Protein AF-A0ABD5DXE0-F1 (afdb_monomer_lite)

Organism: Acinetobacter baumannii (NCBI:txid470)

InterPro domains:
  IPR021844 Integrating conjugative element protein, PFL4704 [PF11920] (1-83)

Foldseek 3Di:
DEQQQAQWDKDFDPVCVVQWDWDTDDRDIDIDGPHWDPWGWMWTAGPPQRDTDIDTDTDDDDDDDDDYHYDDDDDDDPDPDPDDDD

Structure (mmCIF, N/CA/C/O backbone):
data_AF-A0ABD5DXE0-F1
#
_entry.id   AF-A0ABD5DXE0-F1
#
loop_
_atom_site.group_PDB
_atom_site.id
_atom_site.type_symbol
_atom_site.label_atom_id
_atom_site.label_alt_id
_atom_site.label_comp_id
_atom_site.label_asym_id
_atom_site.label_entity_id
_atom_site.label_seq_id
_atom_site.pdbx_PDB_ins_code
_atom_site.Cartn_x
_atom_site.Cartn_y
_atom_site.Cartn_z
_atom_site.occupancy
_atom_site.B_iso_or_equiv
_atom_site.auth_seq_id
_atom_site.auth_comp_id
_atom_site.auth_asym_id
_atom_site.auth_atom_id
_atom_site.pdbx_PDB_model_num
ATOM 1 N N . ILE A 1 1 ? 1.481 -8.202 4.195 1.00 89.56 1 ILE A N 1
ATOM 2 C CA . ILE A 1 1 ? 2.555 -7.849 3.222 1.00 89.56 1 ILE A CA 1
ATOM 3 C C . ILE A 1 1 ? 2.029 -8.177 1.836 1.00 89.56 1 ILE A C 1
ATOM 5 O O . ILE A 1 1 ? 1.376 -9.205 1.712 1.00 89.56 1 ILE A O 1
ATOM 9 N N . VAL A 1 2 ? 2.281 -7.338 0.835 1.00 92.44 2 VAL A N 1
ATOM 10 C CA . VAL A 1 2 ? 1.917 -7.590 -0.564 1.00 92.44 2 VAL A CA 1
ATOM 11 C C . VAL A 1 2 ? 3.199 -7.695 -1.387 1.00 92.44 2 VAL A C 1
ATOM 13 O O . VAL A 1 2 ? 3.920 -6.713 -1.529 1.00 92.44 2 VAL A O 1
ATOM 16 N N . PHE A 1 3 ? 3.505 -8.877 -1.913 1.00 93.62 3 PHE A N 1
ATOM 17 C CA . PHE A 1 3 ? 4.590 -9.071 -2.872 1.00 93.62 3 PHE A CA 1
ATOM 18 C C . PHE A 1 3 ? 4.110 -8.638 -4.255 1.00 93.62 3 PHE A C 1
ATOM 20 O O . PHE A 1 3 ? 3.123 -9.172 -4.761 1.00 93.62 3 PHE A O 1
ATOM 27 N N . VAL A 1 4 ? 4.789 -7.652 -4.832 1.00 91.25 4 VAL A N 1
ATOM 28 C CA . VAL A 1 4 ? 4.462 -7.078 -6.146 1.00 91.25 4 VAL A CA 1
ATOM 29 C C . VAL A 1 4 ? 5.479 -7.515 -7.200 1.00 91.25 4 VAL A C 1
ATOM 31 O O . VAL A 1 4 ? 5.172 -7.486 -8.388 1.00 91.25 4 VAL A O 1
ATOM 34 N N . ASP A 1 5 ? 6.678 -7.910 -6.755 1.00 91.06 5 ASP A N 1
ATOM 35 C CA . ASP A 1 5 ? 7.827 -8.280 -7.588 1.00 91.06 5 ASP A CA 1
ATOM 36 C C . ASP A 1 5 ? 8.233 -7.162 -8.577 1.00 91.06 5 ASP A C 1
ATOM 38 O O . ASP A 1 5 ? 8.867 -7.414 -9.596 1.00 91.06 5 ASP A O 1
ATOM 42 N N . LYS A 1 6 ? 7.872 -5.908 -8.253 1.00 89.19 6 LYS A N 1
ATOM 43 C CA . LYS A 1 6 ? 8.167 -4.680 -9.010 1.00 89.19 6 LYS A CA 1
ATOM 44 C C . LYS A 1 6 ? 8.463 -3.522 -8.064 1.00 89.19 6 LYS A C 1
ATOM 46 O O . LYS A 1 6 ? 7.943 -3.475 -6.944 1.00 89.19 6 LYS A O 1
ATOM 51 N N . ASN A 1 7 ? 9.255 -2.557 -8.519 1.00 91.94 7 ASN A N 1
ATOM 52 C CA . ASN A 1 7 ? 9.481 -1.319 -7.778 1.00 91.94 7 ASN A CA 1
ATOM 53 C C . ASN A 1 7 ? 8.274 -0.397 -7.948 1.00 91.94 7 ASN A C 1
ATOM 55 O O . ASN A 1 7 ? 8.087 0.190 -9.008 1.00 91.94 7 ASN A O 1
ATOM 59 N N . VAL A 1 8 ? 7.459 -0.254 -6.900 1.00 95.31 8 VAL A N 1
ATOM 60 C CA . VAL A 1 8 ? 6.242 0.562 -6.962 1.00 95.31 8 VAL A CA 1
ATOM 61 C C . VAL A 1 8 ? 6.290 1.769 -6.040 1.00 95.31 8 VAL A C 1
ATOM 63 O O . VAL A 1 8 ? 6.785 1.695 -4.911 1.00 95.31 8 VAL A O 1
ATOM 66 N N . ARG A 1 9 ? 5.685 2.871 -6.484 1.00 95.75 9 ARG A N 1
ATOM 67 C CA . ARG A 1 9 ? 5.224 3.939 -5.586 1.00 95.75 9 ARG A CA 1
ATOM 68 C C . ARG A 1 9 ? 3.766 3.702 -5.213 1.00 95.75 9 ARG A C 1
ATOM 70 O O . ARG A 1 9 ? 2.994 3.205 -6.032 1.00 95.75 9 ARG A O 1
ATOM 77 N N . VAL A 1 10 ? 3.391 4.079 -3.993 1.00 96.50 10 VAL A N 1
ATOM 78 C CA . VAL A 1 10 ? 2.025 3.898 -3.487 1.00 96.50 10 VAL A CA 1
ATOM 79 C C . VAL A 1 10 ? 1.338 5.249 -3.330 1.00 96.50 10 VAL A C 1
ATOM 81 O O . VAL A 1 10 ? 1.783 6.088 -2.551 1.00 96.50 10 VAL A O 1
ATOM 84 N N . GLY A 1 11 ? 0.251 5.450 -4.070 1.00 96.12 11 GLY A N 1
ATOM 85 C CA . GLY A 1 11 ? -0.706 6.530 -3.859 1.00 96.12 11 GLY A CA 1
ATOM 86 C C . GLY A 1 11 ? -1.840 6.061 -2.951 1.00 96.12 11 GLY A C 1
ATOM 87 O O . GLY A 1 11 ? -2.337 4.943 -3.099 1.00 96.12 11 GLY A O 1
ATOM 88 N N . PHE A 1 12 ? -2.250 6.907 -2.010 1.00 94.94 12 PHE A N 1
ATOM 89 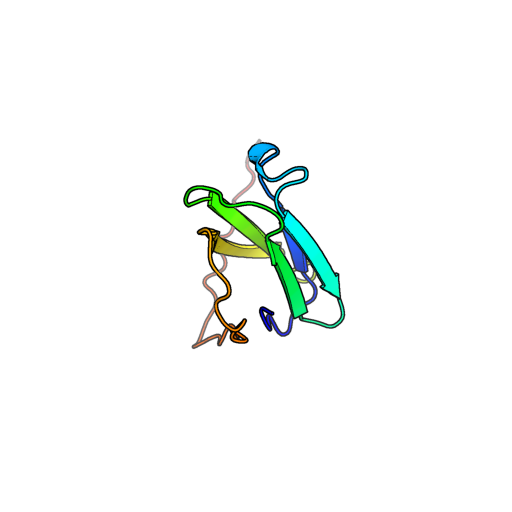C CA . PHE A 1 12 ? -3.331 6.601 -1.080 1.00 94.94 12 PHE A CA 1
ATOM 90 C C . PHE A 1 12 ? -4.099 7.870 -0.685 1.00 94.94 12 PHE A C 1
ATOM 92 O O . PHE A 1 12 ? -3.531 8.966 -0.700 1.00 94.94 12 PHE A O 1
ATOM 99 N N . PRO A 1 13 ? -5.396 7.757 -0.358 1.00 94.25 13 PRO A N 1
ATOM 100 C CA . PRO A 1 13 ? -6.202 8.909 0.015 1.00 94.25 13 PRO A CA 1
ATOM 101 C C . PRO A 1 13 ? -5.816 9.441 1.397 1.00 94.25 13 PRO A C 1
ATOM 103 O O . PRO A 1 13 ? -5.509 8.681 2.315 1.00 94.25 13 PRO A O 1
ATOM 106 N N . ALA A 1 14 ? -5.924 10.761 1.577 1.00 93.62 14 ALA A N 1
ATOM 107 C CA . ALA A 1 14 ? -5.593 11.438 2.835 1.00 93.62 14 ALA A CA 1
ATOM 108 C C . ALA A 1 14 ? -6.412 10.939 4.042 1.00 93.62 14 ALA A C 1
ATOM 110 O O . ALA A 1 14 ? -5.995 11.104 5.184 1.00 93.62 14 ALA A O 1
ATOM 111 N N . THR A 1 15 ? -7.554 10.286 3.807 1.00 92.50 15 THR A N 1
ATOM 112 C CA . THR A 1 15 ? -8.370 9.639 4.846 1.00 92.50 15 THR A CA 1
ATOM 113 C C . THR A 1 15 ? -7.648 8.506 5.576 1.00 92.50 15 THR A C 1
ATOM 115 O O . THR A 1 15 ? -8.087 8.122 6.658 1.00 92.50 15 THR A O 1
ATOM 118 N N . LEU A 1 16 ? -6.568 7.966 5.001 1.00 94.75 16 LEU A N 1
ATOM 119 C CA . LEU A 1 16 ? -5.717 6.955 5.630 1.00 94.75 16 LEU A CA 1
ATOM 120 C C . LEU A 1 16 ? -4.566 7.540 6.458 1.00 94.75 16 LEU A C 1
ATOM 122 O O . LEU A 1 16 ? -3.853 6.783 7.119 1.00 94.75 16 LEU A O 1
ATOM 126 N N . ASN A 1 17 ? -4.379 8.864 6.463 1.00 93.62 17 ASN A N 1
ATOM 127 C CA . ASN A 1 17 ? -3.334 9.503 7.259 1.00 93.62 17 ASN A CA 1
ATOM 128 C C . ASN A 1 17 ? -3.510 9.161 8.743 1.00 93.62 17 ASN A C 1
ATOM 130 O O . ASN A 1 17 ? -4.573 9.381 9.317 1.00 93.62 17 ASN A O 1
ATOM 134 N N . GLY A 1 18 ? -2.465 8.603 9.355 1.00 92.50 18 GLY A N 1
ATOM 135 C CA . GLY A 1 18 ? -2.477 8.166 10.755 1.00 92.50 18 GLY A CA 1
ATOM 136 C C . GLY A 1 18 ? -3.186 6.831 11.014 1.00 92.50 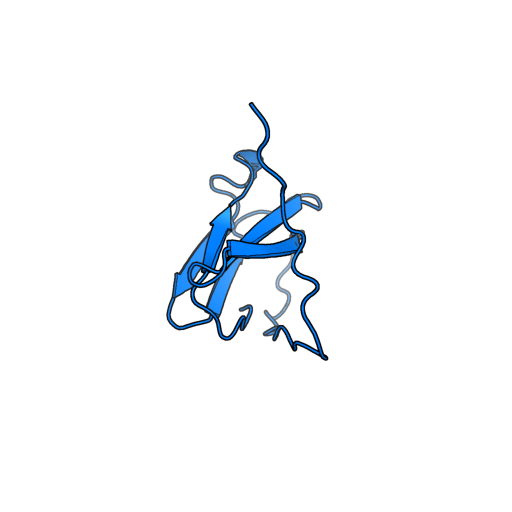18 GLY A C 1
ATOM 137 O O . GLY A 1 18 ? -2.892 6.199 12.019 1.00 92.50 18 GLY A O 1
ATOM 138 N N . LYS A 1 19 ? -4.037 6.357 10.096 1.00 93.94 19 LYS A N 1
ATOM 139 C CA . LYS A 1 19 ? -4.781 5.090 10.231 1.00 93.94 19 LYS A CA 1
ATOM 140 C C . LYS A 1 19 ? -4.051 3.891 9.659 1.00 93.94 19 LYS A C 1
ATOM 142 O O . LYS A 1 19 ? -4.343 2.753 10.017 1.00 93.94 19 LYS A O 1
ATOM 147 N N . MET A 1 20 ? -3.142 4.134 8.723 1.00 93.75 20 MET A N 1
ATOM 148 C CA . MET A 1 20 ? -2.413 3.086 8.036 1.00 93.75 20 MET A CA 1
ATOM 149 C C . MET A 1 20 ? -0.985 3.534 7.751 1.00 93.75 20 MET A C 1
ATOM 151 O O . MET A 1 20 ? -0.748 4.622 7.223 1.00 93.75 20 MET A O 1
ATOM 155 N N . ARG A 1 21 ? -0.025 2.670 8.069 1.00 94.19 21 ARG A N 1
ATOM 156 C CA . ARG A 1 21 ? 1.363 2.800 7.639 1.00 94.19 21 ARG A CA 1
ATOM 157 C C . ARG A 1 21 ? 1.570 1.999 6.364 1.00 94.19 21 ARG A C 1
ATOM 159 O O . ARG A 1 21 ? 1.189 0.831 6.275 1.00 94.19 21 ARG A O 1
ATOM 166 N N . ILE A 1 22 ? 2.203 2.645 5.393 1.00 94.50 22 ILE A N 1
ATOM 167 C CA . ILE A 1 22 ? 2.527 2.064 4.095 1.00 94.50 22 ILE A CA 1
ATOM 168 C C . ILE A 1 22 ? 4.019 2.253 3.849 1.00 94.50 22 ILE A C 1
ATOM 170 O O . ILE A 1 22 ? 4.539 3.360 3.990 1.00 94.50 22 ILE A O 1
ATOM 174 N N . GLN A 1 23 ? 4.705 1.177 3.473 1.00 94.31 23 GLN A N 1
ATOM 175 C CA . GLN A 1 23 ? 6.102 1.222 3.040 1.00 94.31 23 GLN A CA 1
ATOM 176 C C . GLN A 1 23 ? 6.278 0.369 1.787 1.00 94.31 23 GLN A C 1
ATOM 178 O O . GLN A 1 23 ? 5.738 -0.730 1.711 1.00 94.31 23 GLN A O 1
ATOM 183 N N . SER A 1 24 ? 7.043 0.860 0.816 1.00 93.62 24 SER A N 1
ATOM 184 C CA . SER A 1 24 ? 7.409 0.116 -0.393 1.00 93.62 24 SER A CA 1
ATOM 185 C C . SER A 1 24 ? 8.920 -0.080 -0.406 1.00 93.62 24 SER A C 1
ATOM 187 O O . SER A 1 24 ? 9.661 0.898 -0.293 1.00 93.62 24 SER A O 1
ATOM 189 N N . SER A 1 25 ? 9.379 -1.329 -0.473 1.00 92.62 25 SER A N 1
ATOM 190 C CA . SER A 1 25 ? 10.806 -1.663 -0.504 1.00 92.62 25 SER A CA 1
ATOM 191 C C . SER A 1 25 ? 11.033 -3.061 -1.076 1.00 92.62 25 SER A C 1
ATOM 193 O O . SER A 1 25 ? 10.304 -3.995 -0.740 1.00 92.62 25 SER A O 1
ATOM 195 N N . GLY A 1 26 ? 12.052 -3.208 -1.930 1.00 89.00 26 GLY A N 1
ATOM 196 C CA . GLY A 1 26 ? 12.530 -4.508 -2.414 1.00 89.00 26 GLY A CA 1
ATOM 197 C C . GLY A 1 26 ? 11.468 -5.363 -3.115 1.00 89.00 26 GLY A C 1
ATOM 198 O O . GLY A 1 26 ? 11.425 -6.569 -2.897 1.00 89.00 26 GLY A O 1
ATOM 199 N N . GLY A 1 27 ? 10.575 -4.750 -3.899 1.00 89.88 27 GLY A N 1
ATOM 200 C CA . GLY A 1 27 ? 9.504 -5.471 -4.601 1.00 89.88 27 GLY A CA 1
ATOM 201 C C . GLY A 1 27 ? 8.293 -5.849 -3.737 1.00 89.88 27 GLY A C 1
ATOM 202 O O . GLY A 1 27 ? 7.406 -6.569 -4.203 1.00 89.88 27 GLY A O 1
ATOM 203 N N . ALA A 1 28 ? 8.228 -5.378 -2.489 1.00 93.56 28 ALA A N 1
ATOM 204 C CA . ALA A 1 28 ? 7.118 -5.625 -1.577 1.00 93.56 28 ALA A CA 1
ATOM 205 C C . ALA A 1 28 ? 6.523 -4.323 -1.027 1.00 93.56 28 ALA A C 1
ATOM 207 O O . ALA A 1 28 ? 7.225 -3.340 -0.777 1.00 93.56 28 ALA A O 1
ATOM 208 N N . VAL A 1 29 ? 5.213 -4.352 -0.783 1.00 95.19 29 VAL A N 1
ATOM 209 C CA . VAL A 1 29 ? 4.462 -3.298 -0.102 1.00 95.19 29 VAL A CA 1
ATOM 210 C C . VAL A 1 29 ? 4.011 -3.807 1.265 1.00 95.19 29 VAL A C 1
ATOM 212 O O . VAL A 1 29 ? 3.277 -4.790 1.401 1.00 95.19 29 VAL A O 1
ATOM 215 N N . TYR A 1 30 ? 4.459 -3.121 2.306 1.00 93.56 30 TYR A N 1
ATOM 216 C CA . TYR A 1 30 ? 4.105 -3.376 3.691 1.00 93.56 30 TYR A CA 1
ATOM 217 C C . TYR A 1 30 ? 2.926 -2.489 4.058 1.00 93.56 30 TYR A C 1
ATOM 219 O O . TYR A 1 30 ? 2.979 -1.270 3.915 1.00 93.56 30 TYR A O 1
ATOM 227 N N . LEU A 1 31 ? 1.858 -3.135 4.508 1.00 93.62 31 LEU A N 1
ATOM 228 C CA . LEU A 1 31 ? 0.587 -2.526 4.856 1.00 93.62 31 LEU A CA 1
ATOM 229 C C . LEU A 1 31 ? 0.314 -2.868 6.318 1.00 93.62 31 LEU A C 1
ATOM 231 O O . LEU A 1 31 ? 0.173 -4.047 6.648 1.00 93.62 31 LEU A O 1
ATOM 235 N N . GLN A 1 32 ? 0.273 -1.853 7.176 1.00 92.25 32 GLN A N 1
ATOM 236 C CA . GLN A 1 32 ? -0.045 -2.001 8.593 1.00 92.25 32 GLN A CA 1
ATOM 237 C C . GLN A 1 32 ? -1.168 -1.030 8.946 1.00 92.25 32 GLN A C 1
ATOM 239 O O . GLN A 1 32 ? -0.980 0.183 8.894 1.00 92.25 32 GLN A O 1
ATOM 244 N N . ALA A 1 33 ? -2.339 -1.565 9.280 1.00 92.56 33 ALA A N 1
ATOM 245 C CA . ALA A 1 33 ? -3.434 -0.773 9.821 1.00 92.56 33 ALA A CA 1
ATOM 246 C C . ALA A 1 33 ? -3.174 -0.489 11.307 1.00 92.56 33 ALA A C 1
ATOM 248 O O . ALA A 1 33 ? -2.840 -1.402 12.060 1.00 92.56 33 ALA A O 1
ATOM 249 N N . GLU A 1 34 ? -3.321 0.771 11.699 1.00 92.62 34 GLU A N 1
ATOM 250 C CA . GLU A 1 34 ? -3.268 1.243 13.088 1.00 92.62 34 GLU A CA 1
ATOM 251 C C . GLU A 1 34 ? -4.687 1.471 13.640 1.00 92.62 34 GLU A C 1
ATOM 253 O O . GLU A 1 34 ? -4.917 1.351 14.839 1.00 92.62 34 GLU A O 1
ATOM 258 N N . GLU A 1 35 ? -5.653 1.752 12.756 1.00 93.25 35 GLU A N 1
ATOM 259 C CA . GLU A 1 35 ? -7.072 1.937 13.076 1.00 93.25 35 GLU A CA 1
ATOM 260 C C . GLU A 1 35 ? -7.964 1.241 12.040 1.00 93.25 35 GLU A C 1
ATOM 262 O O . GLU A 1 35 ? -7.557 1.027 10.894 1.00 93.25 35 GLU A O 1
ATOM 267 N N . ALA A 1 36 ? -9.209 0.935 12.414 1.00 93.56 36 ALA A N 1
ATOM 268 C CA . ALA A 1 36 ? -10.223 0.474 11.473 1.00 93.56 36 ALA A CA 1
ATOM 269 C C . ALA A 1 36 ? -10.609 1.573 10.462 1.00 93.56 36 ALA A C 1
ATOM 271 O O . ALA A 1 36 ? -10.683 2.767 10.776 1.00 93.56 36 ALA A O 1
ATOM 272 N N . PHE A 1 37 ? -10.892 1.167 9.224 1.00 95.31 37 PHE A N 1
ATOM 273 C CA . PHE A 1 37 ? -11.323 2.070 8.158 1.00 95.31 37 PHE A CA 1
ATOM 274 C C . PHE A 1 37 ? -12.166 1.336 7.101 1.00 95.31 37 PHE A C 1
ATOM 276 O O . PHE A 1 37 ? -11.944 0.146 6.848 1.00 95.31 37 PHE A O 1
ATOM 283 N N . PRO A 1 38 ? -13.131 2.032 6.463 1.00 95.44 38 PRO A N 1
ATOM 284 C CA . PRO A 1 38 ? -13.940 1.452 5.395 1.00 95.44 38 PRO A CA 1
ATOM 285 C C . PRO A 1 38 ? -13.094 1.155 4.154 1.00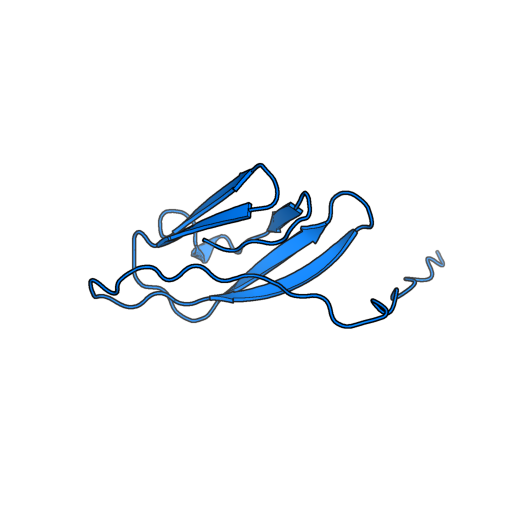 95.44 38 PRO A C 1
ATOM 287 O O . PRO A 1 38 ? -11.999 1.690 4.005 1.00 95.44 38 PRO A O 1
ATOM 290 N N . VAL A 1 39 ? -13.631 0.347 3.234 1.00 96.25 39 VAL A N 1
ATOM 291 C CA . VAL A 1 39 ? -12.958 0.017 1.969 1.00 96.25 39 VAL A CA 1
ATOM 292 C C . VAL A 1 39 ? -12.458 1.281 1.272 1.00 96.25 39 VAL A C 1
ATOM 294 O O . VAL A 1 39 ? -13.204 2.238 1.059 1.00 96.25 39 VAL A O 1
ATOM 297 N N . THR A 1 40 ? -11.182 1.273 0.914 1.00 96.06 40 THR A N 1
ATOM 298 C CA . THR A 1 40 ? -10.512 2.379 0.247 1.00 96.06 40 THR A CA 1
ATOM 299 C C . THR A 1 40 ? -9.479 1.860 -0.740 1.00 96.06 40 THR A C 1
ATOM 301 O O . THR A 1 40 ? -8.940 0.768 -0.572 1.00 96.06 40 THR A O 1
ATOM 304 N N . ARG A 1 41 ? -9.201 2.641 -1.781 1.00 96.81 41 ARG A N 1
ATOM 305 C CA . ARG A 1 41 ? -8.354 2.223 -2.896 1.00 96.81 41 ARG A CA 1
ATOM 306 C C . ARG A 1 41 ? -6.930 2.732 -2.734 1.00 96.81 41 ARG A C 1
ATOM 308 O O . ARG A 1 41 ? -6.705 3.940 -2.668 1.00 96.81 41 ARG A O 1
ATOM 315 N N . LEU A 1 42 ? -5.975 1.810 -2.738 1.00 96.56 42 LEU A N 1
ATOM 316 C CA . LEU A 1 42 ? -4.557 2.090 -2.924 1.00 96.56 42 LEU A CA 1
ATOM 317 C C . LEU A 1 42 ? -4.205 1.988 -4.406 1.00 96.56 42 LEU A C 1
ATOM 319 O O . LEU A 1 42 ? -4.720 1.136 -5.131 1.00 96.56 42 LEU A O 1
ATOM 323 N N . GLN A 1 43 ? -3.293 2.847 -4.839 1.00 96.31 43 GLN A N 1
ATOM 324 C CA . GLN A 1 43 ? -2.744 2.841 -6.185 1.00 96.31 43 GLN A CA 1
ATOM 325 C C . GLN A 1 43 ? -1.273 2.453 -6.108 1.00 96.31 43 GLN A C 1
ATOM 327 O O . GLN A 1 43 ? -0.459 3.215 -5.593 1.00 96.31 43 GLN A O 1
ATOM 332 N N . LEU A 1 44 ? -0.925 1.288 -6.637 1.00 95.62 44 LEU A N 1
ATOM 333 C CA . LEU A 1 44 ? 0.459 0.865 -6.801 1.00 95.62 44 LEU A CA 1
ATOM 334 C C . LEU A 1 44 ? 0.840 1.165 -8.246 1.00 95.62 44 LEU A C 1
ATOM 336 O O . LEU A 1 44 ? 0.225 0.635 -9.168 1.00 95.62 44 LEU A O 1
ATOM 340 N N . GLN A 1 45 ? 1.819 2.041 -8.434 1.00 96.00 45 GLN A N 1
ATOM 341 C CA . GLN A 1 45 ? 2.327 2.361 -9.759 1.00 96.00 45 GLN A CA 1
ATOM 342 C C . GLN A 1 45 ? 3.739 1.828 -9.915 1.00 96.00 45 GLN A C 1
ATOM 344 O O . GLN A 1 45 ? 4.623 2.230 -9.152 1.00 96.00 45 GLN A O 1
ATOM 349 N N . ASP A 1 46 ? 3.930 0.969 -10.910 1.00 94.06 46 ASP A N 1
ATOM 350 C CA . ASP A 1 46 ? 5.248 0.508 -11.329 1.00 94.06 46 ASP A CA 1
ATOM 351 C C . ASP A 1 46 ? 6.084 1.697 -11.817 1.00 94.06 46 ASP A C 1
ATOM 353 O O . ASP A 1 46 ? 5.646 2.504 -12.643 1.00 94.06 46 ASP A O 1
ATOM 357 N N . LEU A 1 47 ? 7.279 1.831 -11.251 1.00 93.69 47 LEU A N 1
ATOM 358 C CA . LEU A 1 47 ? 8.228 2.880 -11.596 1.00 93.69 47 LEU A CA 1
ATOM 359 C C . LEU A 1 47 ? 8.941 2.610 -12.926 1.00 93.69 47 LEU A C 1
ATOM 361 O O . LEU A 1 47 ? 9.487 3.552 -13.496 1.00 93.69 47 LEU A O 1
ATOM 365 N N . GLU A 1 48 ? 8.938 1.370 -13.421 1.00 91.75 48 GLU A N 1
ATOM 366 C CA . GLU A 1 48 ? 9.612 1.004 -14.671 1.00 91.75 48 GLU A CA 1
ATOM 367 C C . GLU A 1 48 ? 8.773 1.355 -15.903 1.00 91.75 48 GLU A C 1
ATOM 369 O O . GLU A 1 48 ? 9.270 1.990 -16.832 1.00 91.75 48 GLU A O 1
ATOM 374 N N . ASN A 1 49 ? 7.495 0.969 -15.916 1.00 90.12 49 ASN A N 1
ATOM 375 C CA . ASN A 1 49 ? 6.623 1.097 -17.092 1.00 90.12 49 ASN A CA 1
ATOM 376 C C . ASN A 1 49 ? 5.366 1.958 -16.850 1.00 90.12 49 ASN A C 1
ATOM 378 O O . ASN A 1 49 ? 4.597 2.202 -17.779 1.00 90.12 49 ASN A O 1
ATOM 382 N N . GLY A 1 50 ? 5.146 2.431 -15.619 1.00 91.88 50 GLY A N 1
ATOM 383 C CA . GLY A 1 50 ? 3.981 3.234 -15.256 1.00 91.88 50 GLY A CA 1
ATOM 384 C C . GLY A 1 50 ? 2.680 2.447 -15.071 1.00 91.88 50 GLY A C 1
ATOM 385 O O . GLY A 1 50 ? 1.646 3.086 -14.859 1.00 91.88 50 GLY A O 1
ATOM 386 N N . GLU A 1 51 ? 2.714 1.112 -15.132 1.00 92.38 51 GLU A N 1
ATOM 387 C CA . GLU A 1 51 ? 1.563 0.234 -14.919 1.00 92.38 51 GLU A CA 1
ATOM 388 C C . GLU A 1 51 ? 0.881 0.535 -13.588 1.00 92.38 51 GLU A C 1
ATOM 390 O O . GLU A 1 51 ? 1.529 0.787 -12.568 1.00 92.38 51 GLU A O 1
ATOM 395 N N . LEU A 1 52 ? -0.451 0.501 -13.616 1.00 93.38 52 L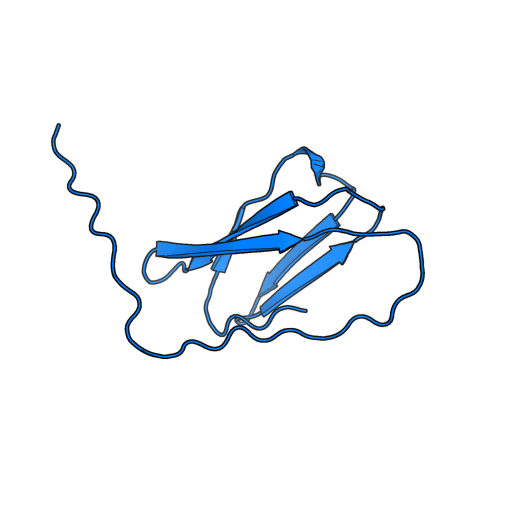EU A N 1
ATOM 396 C CA . LEU A 1 52 ? -1.284 0.834 -12.479 1.00 93.38 52 LEU A CA 1
ATOM 397 C C . LEU A 1 52 ? -2.019 -0.386 -11.945 1.00 93.38 52 LEU A C 1
ATOM 399 O O . LEU A 1 52 ? -2.831 -0.988 -12.644 1.00 93.38 52 LEU A O 1
ATOM 403 N N . ILE A 1 53 ? -1.805 -0.677 -10.669 1.00 91.94 53 ILE A N 1
ATOM 404 C CA . ILE A 1 53 ? -2.522 -1.712 -9.935 1.00 91.94 53 ILE A CA 1
ATOM 405 C C . ILE A 1 53 ? -3.378 -1.014 -8.884 1.00 91.94 53 ILE A C 1
ATOM 407 O O . ILE A 1 53 ? -2.881 -0.240 -8.062 1.00 91.94 53 ILE A O 1
ATOM 411 N N . LEU A 1 54 ? -4.679 -1.284 -8.917 1.00 94.88 54 LEU A N 1
ATOM 412 C CA . LEU A 1 54 ? -5.638 -0.752 -7.957 1.00 94.88 54 LEU A CA 1
ATOM 413 C C . LEU A 1 54 ? -5.958 -1.834 -6.930 1.00 94.88 54 LEU A C 1
ATOM 415 O O . LEU A 1 54 ? -6.427 -2.911 -7.293 1.00 94.88 54 LEU A O 1
ATOM 419 N N . LEU A 1 55 ? -5.696 -1.543 -5.659 1.00 93.50 55 LEU A N 1
ATOM 420 C CA . LEU A 1 55 ? -5.904 -2.473 -4.556 1.00 93.50 55 LEU A CA 1
ATOM 421 C C . LEU A 1 55 ? -6.885 -1.869 -3.555 1.00 93.50 55 LEU A C 1
ATOM 423 O O . LEU A 1 55 ? -6.552 -0.919 -2.849 1.00 93.50 55 LEU A O 1
ATOM 427 N N . ASP A 1 56 ? -8.082 -2.439 -3.478 1.00 94.88 56 ASP A N 1
ATOM 428 C CA . ASP A 1 56 ? -9.067 -2.055 -2.472 1.00 94.88 56 ASP A CA 1
ATOM 429 C C . ASP A 1 56 ? -8.753 -2.760 -1.143 1.00 94.88 56 ASP A C 1
ATOM 431 O O . ASP A 1 56 ? -8.608 -3.981 -1.088 1.00 94.88 56 ASP A O 1
ATOM 435 N N . VAL A 1 57 ? -8.621 -1.981 -0.069 1.00 93.50 57 VAL A N 1
ATOM 436 C CA . VAL A 1 57 ? -8.256 -2.443 1.277 1.00 93.50 57 VAL A CA 1
ATOM 437 C C . VAL A 1 57 ? -9.235 -1.909 2.314 1.00 93.50 57 VAL A C 1
ATOM 439 O O . VAL A 1 57 ? -9.750 -0.802 2.189 1.00 93.50 57 VAL A O 1
ATOM 442 N N . SER A 1 58 ? -9.461 -2.672 3.377 1.00 94.31 58 SER A N 1
ATOM 443 C CA . SER A 1 58 ? -10.222 -2.254 4.559 1.00 94.31 58 SER A CA 1
ATOM 444 C C . SER A 1 58 ? -9.560 -2.802 5.814 1.00 94.31 58 SER A C 1
ATOM 446 O O . SER A 1 58 ? -8.918 -3.851 5.749 1.00 94.31 58 SER A O 1
ATOM 448 N N . ALA A 1 59 ? -9.778 -2.152 6.953 1.00 93.31 59 ALA A N 1
ATOM 449 C CA . ALA A 1 59 ? -9.377 -2.672 8.255 1.00 93.31 59 ALA A CA 1
ATOM 450 C C . ALA A 1 59 ? -10.576 -2.705 9.203 1.00 93.31 59 ALA A C 1
ATOM 452 O O . ALA A 1 59 ? -11.397 -1.789 9.209 1.00 93.31 59 ALA A O 1
ATOM 453 N N . GLN A 1 60 ? -10.662 -3.764 10.002 1.00 91.50 60 GLN A N 1
ATOM 454 C CA . GLN A 1 60 ? -11.688 -3.959 11.024 1.00 91.50 60 GLN A CA 1
ATOM 455 C C . GLN A 1 60 ? -11.004 -4.186 12.370 1.00 91.50 60 GLN A C 1
ATOM 457 O O . GLN A 1 60 ? -9.886 -4.703 12.414 1.00 91.50 60 GLN A O 1
ATOM 462 N N . ASP A 1 61 ? -11.680 -3.822 13.457 1.00 86.62 61 ASP A N 1
ATOM 463 C CA . ASP A 1 61 ? -11.169 -4.063 14.802 1.00 86.62 61 ASP A CA 1
ATOM 464 C C . ASP A 1 61 ? -11.055 -5.567 15.076 1.00 86.62 61 ASP A C 1
ATOM 466 O O . ASP A 1 61 ? -11.989 -6.339 14.860 1.00 86.62 61 ASP A O 1
ATOM 470 N N . GLY A 1 62 ? -9.892 -5.987 15.571 1.00 78.75 62 GLY A N 1
ATOM 471 C CA . GLY A 1 62 ? -9.612 -7.384 15.884 1.00 78.75 62 GLY A CA 1
ATOM 472 C C . GLY A 1 62 ? -8.162 -7.762 15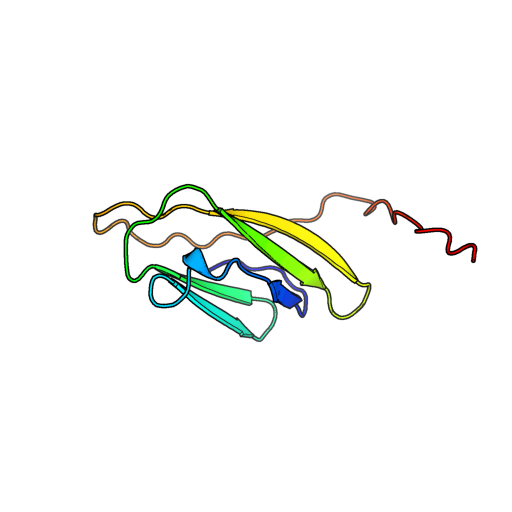.602 1.00 78.75 62 GLY A C 1
ATOM 473 O O . GLY A 1 62 ? -7.477 -7.150 14.788 1.00 78.75 62 GLY A O 1
ATOM 474 N N . LYS A 1 63 ? -7.669 -8.795 16.289 1.00 64.44 63 LYS A N 1
ATOM 475 C CA . LYS A 1 63 ? -6.335 -9.359 16.039 1.00 64.44 63 LYS A CA 1
ATOM 476 C C . LYS A 1 63 ? -6.448 -10.517 15.054 1.00 64.44 63 LYS A C 1
ATOM 478 O O . LYS A 1 63 ? -6.398 -11.677 15.453 1.00 64.44 63 LYS A O 1
ATOM 483 N N . ALA A 1 64 ? -6.630 -10.199 13.777 1.00 68.00 64 ALA A N 1
ATOM 484 C CA . ALA A 1 64 ? -6.434 -11.183 12.720 1.00 68.00 64 ALA A CA 1
ATOM 485 C C . ALA A 1 64 ? -4.929 -11.382 12.487 1.00 68.00 64 ALA A C 1
ATOM 487 O O . ALA A 1 64 ? -4.154 -10.422 12.518 1.00 68.00 64 ALA A O 1
ATOM 488 N N . ALA A 1 65 ? -4.508 -12.627 12.262 1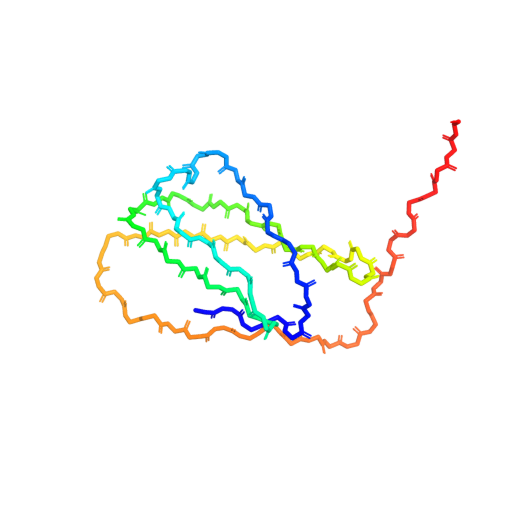.00 76.12 65 ALA A N 1
ATOM 489 C CA . ALA A 1 65 ? -3.160 -12.886 11.780 1.00 76.12 65 ALA A CA 1
ATOM 490 C C . ALA A 1 65 ? -2.993 -12.224 10.404 1.00 76.12 65 ALA A C 1
ATOM 492 O O . ALA A 1 65 ? -3.866 -12.336 9.545 1.00 76.12 65 ALA A O 1
ATOM 493 N N . LEU A 1 66 ? -1.888 -11.505 10.202 1.00 78.69 66 LEU A N 1
ATOM 494 C CA . LEU A 1 66 ? -1.596 -10.892 8.911 1.00 78.69 66 LEU A CA 1
ATOM 495 C C . LEU A 1 66 ? -1.129 -11.969 7.933 1.00 78.69 66 LEU A C 1
ATOM 497 O O . LEU A 1 66 ? -0.061 -12.554 8.115 1.00 78.69 66 LEU A O 1
ATOM 501 N N . GLU A 1 67 ? -1.898 -12.183 6.871 1.00 84.25 67 GLU A N 1
ATOM 502 C CA . GLU A 1 67 ? -1.533 -13.107 5.800 1.00 84.25 67 GLU A CA 1
ATOM 503 C C . GLU A 1 67 ? -0.796 -12.371 4.665 1.00 84.25 67 GLU A C 1
ATOM 505 O O . GLU A 1 67 ? -1.192 -11.269 4.260 1.00 84.25 67 GLU A O 1
ATOM 510 N N . PRO A 1 68 ? 0.320 -12.918 4.150 1.00 86.81 68 PRO A N 1
ATOM 511 C CA . PRO A 1 68 ? 0.974 -12.367 2.973 1.00 86.81 68 PRO A CA 1
ATOM 512 C C . PRO A 1 68 ? 0.152 -12.603 1.701 1.00 86.81 68 PRO A C 1
ATOM 514 O O . PRO A 1 68 ? -0.353 -13.696 1.468 1.00 86.81 68 PRO A O 1
ATOM 517 N N . VAL A 1 69 ? 0.101 -11.596 0.832 1.00 89.06 69 VAL A N 1
ATOM 518 C CA . VAL A 1 69 ? -0.510 -11.663 -0.502 1.00 89.06 69 VAL A CA 1
ATOM 519 C C . VAL A 1 69 ? 0.596 -11.534 -1.545 1.00 89.06 69 VAL A C 1
ATOM 521 O O . VAL A 1 69 ? 1.531 -10.760 -1.352 1.00 89.06 69 VAL A O 1
ATOM 524 N N . ARG A 1 70 ? 0.508 -12.265 -2.658 1.00 88.81 70 ARG A N 1
ATOM 525 C CA . ARG A 1 70 ? 1.396 -12.097 -3.818 1.00 88.81 70 ARG A CA 1
ATOM 526 C C . ARG A 1 70 ? 0.564 -11.782 -5.050 1.00 88.81 70 ARG A C 1
ATOM 528 O O . ARG A 1 70 ? -0.392 -12.496 -5.342 1.00 88.81 70 ARG A O 1
ATOM 535 N N . LEU A 1 71 ? 0.944 -10.734 -5.769 1.00 84.12 71 LEU A N 1
ATOM 536 C CA . LEU A 1 71 ? 0.385 -10.427 -7.078 1.00 84.12 71 LEU A CA 1
ATOM 537 C C . LEU A 1 71 ? 1.060 -11.325 -8.116 1.00 84.12 71 LEU A C 1
ATOM 539 O O . LEU A 1 71 ? 2.282 -11.328 -8.240 1.00 84.12 71 LEU A O 1
ATOM 543 N N . VAL A 1 72 ? 0.260 -12.112 -8.834 1.00 86.25 72 VAL A N 1
ATOM 544 C CA . VAL A 1 72 ? 0.729 -13.011 -9.892 1.00 86.25 72 VAL A CA 1
ATOM 545 C C . VAL A 1 72 ? 0.188 -12.500 -11.220 1.00 86.25 72 VAL A C 1
ATOM 547 O O . VAL A 1 72 ? -1.022 -12.376 -11.389 1.00 86.25 72 VAL A O 1
ATOM 550 N N . TYR A 1 73 ? 1.083 -12.207 -12.159 1.00 74.94 73 TYR A N 1
ATOM 551 C CA . TYR A 1 73 ? 0.714 -11.769 -13.502 1.00 74.94 73 TYR A CA 1
ATOM 552 C C . TYR A 1 73 ? 0.514 -12.991 -14.398 1.00 74.94 73 TYR A C 1
ATOM 554 O O . TYR A 1 73 ? 1.424 -13.804 -14.560 1.00 74.94 73 TYR A O 1
ATOM 562 N N . SER A 1 74 ? -0.671 -13.124 -14.991 1.00 64.62 74 SER A N 1
ATOM 563 C CA . SER A 1 74 ? -0.972 -14.148 -15.992 1.00 64.62 74 SER A CA 1
ATOM 564 C C . SER A 1 74 ? -1.121 -13.500 -17.370 1.00 64.62 74 SER A C 1
ATOM 566 O O . SER A 1 74 ? -2.198 -13.013 -17.697 1.00 64.62 74 SER A O 1
ATOM 568 N N . GLY A 1 75 ? -0.060 -13.513 -18.182 1.00 64.88 75 GLY A N 1
ATOM 569 C CA . GLY A 1 75 ? -0.122 -13.067 -19.582 1.00 64.88 75 GLY A CA 1
ATOM 570 C C . GLY A 1 75 ? -0.360 -11.564 -19.796 1.00 64.88 75 GLY A C 1
ATOM 571 O O . GLY A 1 75 ? -0.537 -10.809 -18.849 1.00 64.88 75 GLY A O 1
ATOM 572 N N . GLU A 1 76 ? -0.274 -11.148 -21.063 1.00 52.91 76 GLU A N 1
ATOM 573 C CA . GLU A 1 76 ? 0.036 -9.795 -21.558 1.00 52.91 76 GLU A CA 1
ATOM 574 C C . GLU A 1 76 ? -0.724 -8.646 -20.860 1.00 52.91 76 GLU A C 1
ATOM 576 O O . GLU A 1 76 ? -1.941 -8.500 -20.977 1.00 52.91 76 GLU A O 1
ATOM 581 N N . VAL A 1 77 ? 0.026 -7.796 -20.145 1.00 55.41 77 VAL A N 1
ATOM 582 C CA . VAL A 1 77 ? -0.465 -6.532 -19.583 1.00 55.41 77 VAL A CA 1
ATOM 583 C C . VAL A 1 77 ? -0.853 -5.628 -20.751 1.00 55.41 77 VAL A C 1
ATOM 585 O O . VAL A 1 77 ? 0.010 -5.097 -21.452 1.00 55.41 77 VAL A O 1
ATOM 588 N N . ALA A 1 78 ? -2.155 -5.460 -20.986 1.00 55.75 78 ALA A N 1
ATOM 589 C CA . ALA A 1 78 ? -2.650 -4.568 -22.026 1.00 55.75 78 ALA A CA 1
ATOM 590 C C . ALA A 1 78 ? -2.169 -3.138 -21.740 1.00 55.75 78 ALA A C 1
ATOM 592 O O . ALA A 1 78 ? -2.599 -2.488 -20.785 1.00 55.75 78 ALA A O 1
ATOM 593 N N . THR A 1 79 ? -1.250 -2.643 -22.568 1.00 48.47 79 THR A N 1
ATOM 594 C CA . THR A 1 79 ? -0.744 -1.277 -22.452 1.00 48.47 79 THR A CA 1
ATOM 595 C C . THR A 1 79 ? -1.824 -0.329 -22.966 1.00 48.47 79 THR A C 1
ATOM 597 O O . THR A 1 79 ? -2.039 -0.214 -24.171 1.00 48.47 79 THR A O 1
ATOM 600 N N . ALA A 1 80 ? -2.532 0.357 -22.068 1.00 53.34 80 ALA A N 1
ATOM 601 C CA . ALA A 1 80 ? -3.425 1.436 -22.469 1.00 53.34 80 ALA A CA 1
ATOM 602 C C . ALA A 1 80 ? -2.576 2.643 -22.902 1.00 53.34 80 ALA A C 1
ATOM 604 O O . ALA A 1 80 ? -2.128 3.439 -22.079 1.00 53.34 80 ALA A O 1
ATOM 605 N N . SER A 1 81 ? -2.312 2.768 -24.204 1.00 50.25 81 SER A N 1
ATOM 606 C CA . SER A 1 81 ? -1.625 3.932 -24.764 1.00 50.25 81 SER A CA 1
ATOM 607 C C . SER A 1 81 ? -2.535 5.162 -24.662 1.00 50.25 81 SER A C 1
ATOM 609 O O . SER A 1 81 ? -3.461 5.331 -25.456 1.00 50.25 81 SER A O 1
ATOM 611 N N . ALA A 1 82 ? -2.281 6.044 -23.694 1.00 45.81 82 ALA A N 1
ATOM 612 C CA . ALA A 1 82 ? -2.907 7.360 -23.673 1.00 45.81 82 ALA A CA 1
ATOM 613 C C . ALA A 1 82 ? -2.315 8.198 -24.816 1.00 45.81 82 ALA A C 1
ATOM 615 O O . ALA A 1 82 ? -1.189 8.688 -24.741 1.00 45.81 82 ALA A O 1
ATOM 616 N N . SER A 1 83 ? -3.070 8.332 -25.906 1.00 47.38 83 SER A N 1
ATOM 617 C CA . SER A 1 83 ? -2.726 9.232 -27.004 1.00 47.38 83 SER A CA 1
ATOM 618 C C . SER A 1 83 ? -2.835 10.674 -26.512 1.00 47.38 83 SER A C 1
ATOM 620 O O . SER A 1 83 ? -3.934 11.192 -26.324 1.00 47.38 83 SER A O 1
ATOM 622 N N . HIS A 1 84 ? -1.695 11.324 -26.294 1.00 45.88 84 HIS A N 1
ATOM 623 C CA . HIS A 1 84 ? -1.635 12.762 -26.072 1.00 45.88 84 HIS A CA 1
ATOM 624 C C . HIS A 1 84 ? -1.872 13.476 -27.413 1.00 45.88 84 HIS A C 1
ATOM 626 O O . HIS A 1 84 ? -1.079 13.348 -28.345 1.00 45.88 84 HIS A O 1
ATOM 632 N N . LYS A 1 85 ? -2.988 14.202 -27.520 1.00 40.59 85 LYS A N 1
ATOM 633 C CA . LYS A 1 85 ? -3.205 15.245 -28.528 1.00 40.59 85 LYS A CA 1
ATOM 634 C C . LYS A 1 85 ? -3.557 16.533 -27.791 1.00 40.59 85 LYS A C 1
ATOM 636 O O . LYS A 1 85 ? -4.535 16.539 -27.045 1.00 40.59 85 LYS A O 1
ATOM 641 N N . GLY A 1 86 ? -2.784 17.587 -28.033 1.00 37.03 86 GLY A N 1
ATOM 642 C CA . GLY A 1 86 ? -3.025 18.938 -27.533 1.00 37.03 86 GLY A CA 1
ATOM 643 C C . GLY A 1 86 ? -1.753 19.752 -27.518 1.00 37.03 86 GLY A C 1
ATOM 644 O O . GLY A 1 86 ? -1.183 19.862 -26.418 1.00 37.03 86 GLY A O 1
#

Secondary structure (DSSP, 8-state):
-EE-SS-EEEE--GGGTTTEEEEEETTEEEEEESS-EEEEEEEEEETTT--EEEEEEEE-SS-PPPPPEE----S-----------

pLDDT: mean 85.16, std 15.81, range [37.03, 96.81]

Radius of gyration: 14.69 Å; chains: 1; bounding box: 26×33×45 Å

Sequence (86 aa):
IVFVDKNVRVGFPATLNGKMRIQSSGGAVYLQAEEAFPVTRLQLQDLENGELILLDVSAQDGKAALEPVRLVYSGEVATASASHKG